Protein AF-A0A7V0V8T9-F1 (afdb_monomer_lite)

Secondary structure (DSSP, 8-state):
----PPPS-----S-TTS---TT-PEEEE--SSEEEEE-TTHHHHHHHHHHHHHHTT--EEEEE----SS--HHHHHHHHHH-SSEEEEEEEEESSSSHHHHHHHHHHHTT----EEEEEE-SSPPPP--HHHHHHHTT-SHHHHHHHHHHHHTS-----TGGGTTT-------SS-----

Structure (mmCIF, N/CA/C/O backbone):
data_AF-A0A7V0V8T9-F1
#
_entry.id   AF-A0A7V0V8T9-F1
#
loop_
_atom_site.group_PDB
_atom_site.id
_atom_site.type_symbol
_atom_site.label_atom_id
_atom_site.label_alt_id
_atom_site.label_comp_id
_atom_site.label_asym_id
_atom_site.label_entity_id
_atom_site.label_seq_id
_atom_site.pdbx_PDB_ins_code
_atom_site.Cartn_x
_atom_site.Cartn_y
_atom_site.Cartn_z
_atom_site.occupancy
_atom_site.B_iso_or_equiv
_atom_site.auth_seq_id
_atom_site.auth_comp_id
_atom_site.auth_asym_id
_atom_site.auth_atom_id
_atom_site.pdbx_PDB_model_num
ATOM 1 N N . VAL A 1 1 ? 9.440 -21.489 -6.847 1.00 90.56 1 VAL A N 1
ATOM 2 C CA . VAL A 1 1 ? 9.448 -20.153 -6.202 1.00 90.56 1 VAL A CA 1
ATOM 3 C C . VAL A 1 1 ? 9.456 -19.113 -7.306 1.00 90.56 1 VAL A C 1
ATOM 5 O O . VAL A 1 1 ? 10.198 -19.303 -8.259 1.00 90.56 1 VAL A O 1
ATOM 8 N N . TYR A 1 2 ? 8.613 -18.083 -7.222 1.00 96.94 2 TYR A N 1
ATOM 9 C CA . TYR A 1 2 ? 8.578 -16.975 -8.182 1.00 96.94 2 TYR A CA 1
ATOM 10 C C . TYR A 1 2 ? 9.140 -15.717 -7.516 1.00 96.94 2 TYR A C 1
ATOM 12 O O . TYR A 1 2 ? 8.785 -15.426 -6.375 1.00 96.94 2 TYR A O 1
ATOM 20 N N . VAL A 1 3 ? 10.011 -14.990 -8.216 1.00 95.75 3 VAL A N 1
ATOM 21 C CA . VAL A 1 3 ? 10.589 -13.722 -7.755 1.00 95.75 3 VAL A CA 1
ATOM 22 C C . VAL A 1 3 ? 10.325 -12.674 -8.826 1.00 95.75 3 VAL A C 1
ATOM 24 O O . VAL A 1 3 ? 10.812 -12.796 -9.947 1.00 95.75 3 VAL A O 1
ATOM 27 N N . ARG A 1 4 ? 9.554 -11.639 -8.484 1.00 94.81 4 ARG A N 1
ATOM 28 C CA . ARG A 1 4 ? 9.267 -10.529 -9.394 1.00 94.81 4 ARG A CA 1
ATOM 29 C C . ARG A 1 4 ? 10.363 -9.476 -9.276 1.00 94.81 4 ARG A C 1
ATOM 31 O O . ARG A 1 4 ? 10.438 -8.781 -8.267 1.00 94.81 4 ARG A O 1
ATOM 38 N N . GLN A 1 5 ? 11.206 -9.374 -10.296 1.00 89.94 5 GLN A N 1
ATOM 39 C CA . GLN A 1 5 ? 12.300 -8.406 -10.338 1.00 89.94 5 GLN A CA 1
ATOM 40 C C . GLN A 1 5 ? 11.924 -7.165 -11.144 1.00 89.94 5 GLN A C 1
ATOM 42 O O . GLN A 1 5 ? 11.111 -7.213 -12.068 1.00 89.94 5 GLN A O 1
ATOM 47 N N . LEU A 1 6 ? 12.521 -6.043 -10.759 1.00 86.44 6 LEU A N 1
ATOM 48 C CA . LEU A 1 6 ? 12.326 -4.750 -11.397 1.00 86.44 6 LEU A CA 1
ATOM 49 C C . LEU A 1 6 ? 13.396 -4.542 -12.466 1.00 86.44 6 LEU A C 1
ATOM 51 O O . LEU A 1 6 ? 14.523 -5.012 -12.328 1.00 86.44 6 LEU A O 1
ATOM 55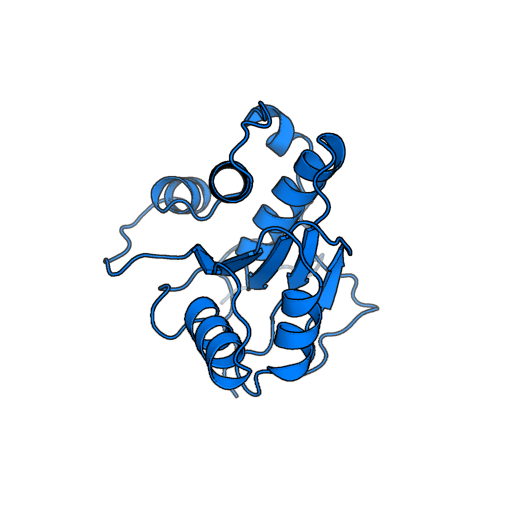 N N . ARG A 1 7 ? 13.040 -3.819 -13.528 1.00 84.44 7 ARG A N 1
ATOM 56 C CA . ARG A 1 7 ? 13.977 -3.427 -14.582 1.00 84.44 7 ARG A CA 1
ATOM 57 C C . ARG A 1 7 ? 14.538 -2.036 -14.295 1.00 84.44 7 ARG A C 1
ATOM 59 O O . ARG A 1 7 ? 13.775 -1.121 -13.995 1.00 84.44 7 ARG A O 1
ATOM 66 N N . GLY A 1 8 ? 15.838 -1.872 -14.524 1.00 82.94 8 GLY A N 1
ATOM 67 C CA . GLY A 1 8 ? 16.538 -0.594 -14.397 1.00 82.94 8 GLY A CA 1
ATOM 68 C C . GLY A 1 8 ? 17.091 -0.359 -12.996 1.00 82.94 8 GLY A C 1
ATOM 69 O O . GLY A 1 8 ? 17.071 -1.246 -12.145 1.00 82.94 8 GLY A O 1
ATOM 70 N N . GLU A 1 9 ? 17.606 0.845 -12.777 1.00 80.19 9 GLU A N 1
ATOM 71 C CA . GLU A 1 9 ? 18.153 1.241 -11.485 1.00 80.19 9 GLU A CA 1
ATOM 72 C C . GLU A 1 9 ? 17.030 1.438 -10.465 1.00 80.19 9 GLU A C 1
ATOM 74 O O . GLU A 1 9 ? 16.043 2.139 -10.714 1.00 80.19 9 GLU A O 1
ATOM 79 N N . ILE A 1 10 ? 17.194 0.801 -9.308 1.00 81.62 10 ILE A N 1
ATOM 80 C CA . ILE A 1 10 ? 16.272 0.876 -8.179 1.00 81.62 10 ILE A CA 1
ATOM 81 C C . ILE A 1 10 ? 17.053 1.277 -6.929 1.00 81.62 10 ILE A C 1
ATOM 83 O O . ILE A 1 10 ? 18.164 0.778 -6.723 1.00 81.62 10 ILE A O 1
ATOM 87 N N . PRO A 1 11 ? 16.510 2.168 -6.085 1.00 83.19 11 PRO A N 1
ATOM 88 C CA . PRO A 1 11 ? 17.194 2.546 -4.866 1.00 83.19 11 PRO A CA 1
ATOM 89 C C . PRO A 1 11 ? 17.245 1.377 -3.885 1.00 83.19 11 PRO A C 1
ATOM 91 O O . PRO A 1 11 ? 16.336 0.546 -3.795 1.00 83.19 11 PRO A O 1
ATOM 94 N N . ARG A 1 12 ? 18.325 1.325 -3.107 1.00 88.25 12 ARG A N 1
ATOM 95 C CA . ARG A 1 12 ? 18.449 0.378 -2.003 1.00 88.25 12 ARG A CA 1
ATOM 96 C C . ARG A 1 12 ? 17.673 0.927 -0.809 1.00 88.25 12 ARG A C 1
ATOM 98 O O . ARG A 1 12 ? 18.180 1.762 -0.075 1.00 88.25 12 ARG A O 1
ATOM 105 N N . LEU A 1 13 ? 16.457 0.425 -0.611 1.00 90.56 13 LEU A N 1
ATOM 106 C CA . LEU A 1 13 ? 15.587 0.868 0.485 1.00 90.56 13 LEU A CA 1
ATOM 107 C C . LEU A 1 13 ? 15.973 0.286 1.852 1.00 90.56 13 LEU A C 1
ATOM 109 O O . LEU A 1 13 ? 15.661 0.880 2.878 1.00 90.56 13 LEU A O 1
ATOM 113 N N . PHE A 1 14 ? 16.616 -0.887 1.882 1.00 91.19 14 PHE A N 1
ATOM 114 C CA . PHE A 1 14 ? 16.882 -1.625 3.122 1.00 91.19 14 PHE A CA 1
ATOM 115 C C . PHE A 1 14 ? 18.373 -1.942 3.284 1.00 91.19 14 PHE A C 1
ATOM 117 O O . PHE A 1 14 ? 19.037 -2.295 2.296 1.00 91.19 14 PHE A O 1
ATOM 124 N N . PRO A 1 15 ? 18.909 -1.867 4.515 1.00 90.38 15 PRO A N 1
ATOM 125 C CA . PRO A 1 15 ? 20.302 -2.189 4.770 1.00 90.38 15 PRO A CA 1
ATOM 126 C C . PRO A 1 15 ? 20.553 -3.703 4.620 1.00 90.38 15 PRO A C 1
ATOM 128 O O . PRO A 1 15 ? 19.684 -4.510 4.961 1.00 90.38 15 PRO A O 1
ATOM 131 N N . PRO A 1 16 ? 21.748 -4.127 4.163 1.00 89.44 16 PRO A N 1
ATOM 132 C CA . PRO A 1 16 ? 22.098 -5.548 4.050 1.00 89.44 16 PRO A CA 1
ATOM 133 C C . PRO A 1 16 ? 22.016 -6.332 5.370 1.00 89.44 16 PRO A C 1
ATOM 135 O O . PRO A 1 16 ? 21.802 -7.541 5.348 1.00 89.44 16 PRO A O 1
ATOM 138 N N . SER A 1 17 ? 22.175 -5.652 6.510 1.00 93.44 17 SER A N 1
ATOM 139 C CA . SER A 1 17 ? 22.086 -6.230 7.859 1.00 93.44 17 SER A CA 1
ATOM 140 C C . SER A 1 17 ? 20.683 -6.715 8.229 1.00 93.44 17 SER A C 1
ATOM 142 O O . SER A 1 17 ? 20.529 -7.493 9.169 1.00 93.44 17 SER A O 1
ATOM 144 N N . GLU A 1 18 ? 19.658 -6.293 7.491 1.00 91.94 18 GLU A N 1
ATOM 145 C CA . GLU A 1 18 ? 18.277 -6.696 7.711 1.00 91.94 18 GLU A CA 1
ATOM 146 C C . GLU A 1 18 ? 17.767 -7.462 6.489 1.00 91.94 18 GLU A C 1
ATOM 148 O O . GLU A 1 18 ? 17.135 -6.878 5.610 1.00 91.94 18 GLU A O 1
ATOM 153 N N . PRO A 1 19 ? 18.024 -8.771 6.379 1.00 92.94 19 PRO A N 1
ATOM 154 C CA . PRO A 1 19 ? 17.576 -9.546 5.232 1.00 92.94 19 PRO A CA 1
ATOM 155 C C . PRO A 1 19 ? 16.053 -9.740 5.215 1.00 92.94 19 PRO A C 1
ATOM 157 O O . PRO A 1 19 ? 15.365 -9.664 6.238 1.00 92.94 19 PRO A O 1
ATOM 160 N N . LEU A 1 20 ? 15.530 -10.041 4.024 1.00 93.38 20 LEU A N 1
ATOM 161 C CA . LEU A 1 20 ? 14.157 -10.501 3.829 1.00 93.38 20 LEU A CA 1
ATOM 162 C C . LEU A 1 20 ? 13.872 -11.747 4.685 1.00 93.38 20 LEU A C 1
ATOM 164 O O . LEU A 1 20 ? 14.649 -12.699 4.687 1.00 93.38 20 LEU A O 1
ATOM 168 N N . LYS A 1 21 ? 12.709 -11.768 5.340 1.00 95.94 21 LYS A N 1
ATOM 169 C CA . LYS A 1 21 ? 12.160 -12.944 6.022 1.00 95.94 21 LYS A CA 1
ATOM 170 C C . LYS A 1 21 ? 10.906 -13.400 5.279 1.00 95.94 21 LYS A C 1
ATOM 172 O O . LYS A 1 21 ? 9.955 -12.634 5.156 1.00 95.94 21 LYS A O 1
ATOM 177 N N . ILE A 1 22 ? 10.918 -14.628 4.760 1.00 96.88 22 ILE A N 1
ATOM 178 C CA . ILE A 1 22 ? 9.784 -15.182 4.007 1.00 96.88 22 ILE A CA 1
ATOM 179 C C . ILE A 1 22 ? 8.532 -15.190 4.887 1.00 96.88 22 ILE A C 1
ATOM 181 O O . ILE A 1 22 ? 8.573 -15.653 6.024 1.00 96.88 22 ILE A O 1
ATOM 185 N N . GLY A 1 23 ? 7.430 -14.670 4.349 1.00 96.62 23 GLY A N 1
ATOM 186 C CA . GLY A 1 23 ? 6.142 -14.607 5.041 1.00 96.62 23 GLY A CA 1
ATOM 187 C C . GLY A 1 23 ? 6.082 -13.561 6.157 1.00 96.62 23 GLY A C 1
ATOM 188 O O . GLY A 1 23 ? 5.162 -13.603 6.965 1.00 96.62 23 GLY A O 1
ATOM 189 N N . LYS A 1 24 ? 7.043 -12.635 6.240 1.00 97.00 24 LYS A N 1
ATOM 190 C CA . LYS A 1 24 ? 7.006 -11.532 7.204 1.00 97.00 24 LYS A CA 1
ATOM 191 C C . LYS A 1 24 ? 7.139 -10.192 6.494 1.00 97.00 24 LYS A C 1
ATOM 193 O O . LYS A 1 24 ? 8.089 -9.982 5.735 1.00 97.00 24 LYS A O 1
ATOM 198 N N . ALA A 1 25 ? 6.204 -9.288 6.763 1.00 97.38 25 ALA A N 1
ATOM 199 C CA . ALA A 1 25 ? 6.289 -7.918 6.297 1.00 97.38 25 ALA A CA 1
ATOM 200 C C . ALA A 1 25 ? 7.434 -7.176 6.995 1.00 97.38 25 ALA A C 1
ATOM 202 O O . ALA A 1 25 ? 7.783 -7.438 8.150 1.00 97.38 25 ALA A O 1
ATOM 203 N N . ARG A 1 26 ? 8.025 -6.209 6.297 1.00 97.81 26 ARG A N 1
ATOM 204 C CA . ARG A 1 26 ? 8.954 -5.267 6.920 1.00 97.81 26 ARG A CA 1
ATOM 205 C C . ARG A 1 26 ? 8.177 -4.040 7.370 1.00 97.81 26 ARG A C 1
ATOM 207 O O . ARG A 1 26 ? 7.581 -3.368 6.538 1.00 97.81 26 ARG A O 1
ATOM 214 N N . VAL A 1 27 ? 8.226 -3.729 8.659 1.00 97.62 27 VAL A N 1
ATOM 215 C CA . VAL A 1 27 ? 7.669 -2.485 9.205 1.00 97.62 27 VAL A CA 1
ATOM 216 C C . VAL A 1 27 ? 8.621 -1.335 8.874 1.00 97.62 27 VAL A C 1
ATOM 218 O O . VAL A 1 27 ? 9.809 -1.423 9.175 1.00 97.62 27 VAL A O 1
ATOM 221 N N . LEU A 1 28 ? 8.109 -0.289 8.230 1.00 97.25 28 LEU A N 1
ATOM 222 C CA . LEU A 1 28 ? 8.855 0.904 7.811 1.00 97.25 28 LEU A CA 1
ATOM 223 C C . LEU A 1 28 ? 8.518 2.126 8.663 1.00 97.25 28 LEU A C 1
ATOM 225 O O . LEU A 1 28 ? 9.382 2.960 8.915 1.00 97.25 28 LEU A O 1
ATOM 229 N N . SER A 1 29 ? 7.285 2.204 9.151 1.00 97.56 29 SER A N 1
ATOM 230 C CA . SER A 1 29 ? 6.862 3.174 10.157 1.00 97.56 29 SER A CA 1
ATOM 231 C C . SER A 1 29 ? 5.712 2.605 10.977 1.00 97.56 29 SER A C 1
ATOM 233 O O . SER A 1 29 ? 5.001 1.704 10.529 1.00 97.56 29 SER A O 1
ATOM 235 N N . THR A 1 30 ? 5.520 3.142 12.178 1.00 97.38 30 THR A N 1
ATOM 236 C CA . THR A 1 30 ? 4.372 2.842 13.034 1.00 97.38 30 THR A CA 1
ATOM 237 C C . THR A 1 30 ? 3.482 4.076 13.155 1.00 97.38 30 THR A C 1
ATOM 239 O O . THR A 1 30 ? 3.950 5.214 13.140 1.00 97.38 30 THR A O 1
ATOM 242 N N . GLY A 1 31 ? 2.178 3.849 13.253 1.00 97.12 31 GLY A N 1
ATOM 243 C CA . GLY A 1 31 ? 1.167 4.895 13.333 1.00 97.12 31 GLY A CA 1
ATOM 244 C C . GLY A 1 31 ? -0.215 4.285 13.514 1.00 97.12 31 GLY A C 1
ATOM 245 O O . GLY A 1 31 ? -0.376 3.070 13.406 1.00 97.12 31 GLY A O 1
ATOM 246 N N . ASN A 1 32 ? -1.209 5.112 13.814 1.00 97.69 32 ASN A N 1
ATOM 247 C CA . ASN A 1 32 ? -2.564 4.649 14.105 1.00 97.69 32 ASN A CA 1
ATOM 248 C C . ASN A 1 32 ? -3.644 5.386 13.307 1.00 97.69 32 ASN A C 1
ATOM 250 O O . ASN A 1 32 ? -4.822 5.118 13.519 1.00 97.69 32 ASN A O 1
ATOM 254 N N . ASP A 1 33 ? -3.294 6.258 12.361 1.00 98.38 33 ASP A N 1
ATOM 255 C CA . ASP A 1 33 ? -4.295 6.867 11.485 1.00 98.38 33 ASP A CA 1
ATOM 256 C C . ASP A 1 33 ? -4.620 5.947 10.306 1.00 98.38 33 ASP A C 1
ATOM 258 O O . ASP A 1 33 ? -5.795 5.679 10.034 1.00 98.38 33 ASP A O 1
ATOM 262 N N . ILE A 1 34 ? -3.591 5.436 9.623 1.00 98.69 34 ILE A N 1
ATOM 263 C CA . ILE A 1 34 ? -3.732 4.680 8.369 1.00 98.69 34 ILE A CA 1
ATOM 264 C C . ILE A 1 34 ? -2.791 3.478 8.357 1.00 98.69 34 ILE A C 1
ATOM 266 O O . ILE A 1 34 ? -1.618 3.595 8.710 1.00 98.69 34 ILE A O 1
ATOM 270 N N . ALA A 1 35 ? -3.297 2.327 7.913 1.00 98.81 35 ALA A N 1
ATOM 271 C CA . ALA A 1 35 ? -2.473 1.165 7.597 1.00 98.81 35 ALA A CA 1
A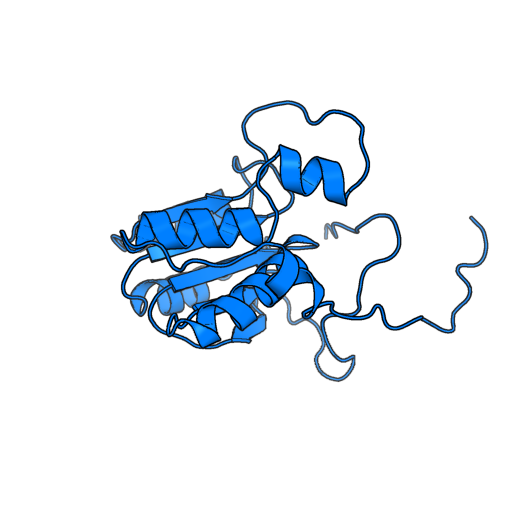TOM 272 C C . ALA A 1 35 ? -2.133 1.206 6.108 1.00 98.81 35 ALA A C 1
ATOM 274 O O . ALA A 1 35 ? -3.035 1.243 5.272 1.00 98.81 35 ALA A O 1
ATOM 275 N N . LEU A 1 36 ? -0.847 1.196 5.775 1.00 98.94 36 LEU A N 1
ATOM 276 C CA . LEU A 1 36 ? -0.360 1.216 4.403 1.00 98.94 36 LEU A CA 1
ATOM 277 C C . LEU A 1 36 ? 0.452 -0.046 4.129 1.00 98.94 36 LEU A C 1
ATOM 279 O O . LEU A 1 36 ? 1.497 -0.264 4.736 1.00 98.94 36 LEU A O 1
ATOM 283 N N . PHE A 1 37 ? -0.001 -0.852 3.176 1.00 98.88 37 PHE A N 1
ATOM 284 C CA . PHE A 1 37 ? 0.710 -2.038 2.711 1.00 98.88 37 PHE A CA 1
ATOM 285 C C . PHE A 1 37 ? 1.213 -1.792 1.292 1.00 98.88 37 PHE A C 1
ATOM 287 O O . PHE A 1 37 ? 0.408 -1.623 0.377 1.00 98.88 37 PHE A O 1
ATOM 294 N N . SER A 1 38 ? 2.527 -1.764 1.074 1.00 98.69 38 SER A N 1
ATOM 295 C CA . SER A 1 38 ? 3.076 -1.559 -0.273 1.00 98.69 38 SER A CA 1
ATOM 296 C C . SER A 1 38 ? 4.041 -2.644 -0.713 1.00 98.69 38 SER A C 1
ATOM 298 O O . SER A 1 38 ? 4.643 -3.324 0.115 1.00 98.69 38 SER A O 1
ATOM 300 N N . SER A 1 39 ? 4.201 -2.808 -2.025 1.00 97.56 39 SER A N 1
ATOM 301 C CA . SER A 1 39 ? 5.120 -3.786 -2.612 1.00 97.56 39 SER A CA 1
ATOM 302 C C . SER A 1 39 ? 5.939 -3.200 -3.765 1.00 97.56 39 SER A C 1
ATOM 304 O O . SER A 1 39 ? 5.532 -2.255 -4.448 1.00 97.56 39 SER A O 1
ATOM 306 N N . GLY A 1 40 ? 7.117 -3.784 -4.005 1.00 94.19 40 GLY A N 1
ATOM 307 C CA . GLY A 1 40 ? 7.992 -3.411 -5.121 1.00 94.19 40 GLY A CA 1
ATOM 308 C C . GLY A 1 40 ? 8.349 -1.919 -5.154 1.00 94.19 40 GLY A C 1
ATOM 309 O O . GLY A 1 40 ? 8.631 -1.315 -4.122 1.00 94.19 40 GLY A O 1
ATOM 310 N N . ILE A 1 41 ? 8.326 -1.317 -6.351 1.00 93.06 41 ILE A N 1
ATOM 311 C CA . ILE A 1 41 ? 8.671 0.106 -6.550 1.00 93.06 41 ILE A CA 1
ATOM 312 C C . ILE A 1 41 ? 7.757 1.076 -5.802 1.00 93.06 41 ILE A C 1
ATOM 314 O O . ILE A 1 41 ? 8.164 2.197 -5.523 1.00 93.06 41 ILE A O 1
ATOM 318 N N . CYS A 1 42 ? 6.536 0.668 -5.460 1.00 96.50 42 CYS A N 1
ATOM 319 C CA . CYS A 1 42 ? 5.595 1.538 -4.762 1.00 96.50 42 CYS A CA 1
ATOM 320 C C . CYS A 1 42 ? 6.017 1.813 -3.319 1.00 96.50 42 CYS A C 1
ATOM 322 O O . CYS A 1 42 ? 5.513 2.740 -2.696 1.00 96.50 42 CYS A O 1
ATOM 324 N N . THR A 1 43 ? 6.945 1.027 -2.769 1.00 96.94 43 THR A N 1
ATOM 325 C CA . THR A 1 43 ? 7.459 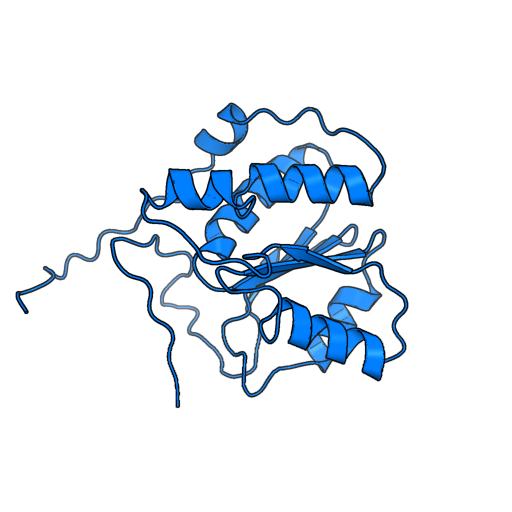1.260 -1.421 1.00 96.94 43 THR A CA 1
ATOM 326 C C . THR A 1 43 ? 8.264 2.546 -1.315 1.00 96.94 43 THR A C 1
ATOM 328 O O . THR A 1 43 ? 8.103 3.247 -0.324 1.00 96.94 43 THR A O 1
ATOM 331 N N . GLU A 1 44 ? 9.034 2.903 -2.342 1.00 94.62 44 GLU A N 1
ATOM 332 C CA . GLU A 1 44 ? 9.757 4.180 -2.390 1.00 94.62 44 GLU A CA 1
ATOM 333 C C . GLU A 1 44 ? 8.780 5.367 -2.347 1.00 94.62 44 GLU A C 1
ATOM 335 O O . GLU A 1 44 ? 8.894 6.243 -1.494 1.00 94.62 44 GLU A O 1
ATOM 340 N N . GLU A 1 45 ? 7.761 5.355 -3.209 1.00 95.94 45 GLU A N 1
ATOM 341 C CA . GLU A 1 45 ? 6.733 6.403 -3.252 1.00 95.94 45 GLU A CA 1
ATOM 342 C C . GLU A 1 45 ? 5.942 6.502 -1.942 1.00 95.94 45 GLU A C 1
ATOM 344 O O . GLU A 1 45 ? 5.682 7.596 -1.442 1.00 95.94 45 GLU A O 1
ATOM 349 N N . ALA A 1 46 ? 5.608 5.357 -1.345 1.00 97.94 46 ALA A N 1
ATOM 350 C CA . ALA A 1 46 ? 4.940 5.297 -0.053 1.00 97.94 46 ALA A CA 1
ATOM 351 C C . ALA A 1 46 ? 5.789 5.904 1.076 1.00 97.94 46 ALA A C 1
ATOM 353 O O . ALA A 1 46 ? 5.256 6.644 1.902 1.00 97.94 46 ALA A O 1
ATOM 354 N N . MET A 1 47 ? 7.100 5.637 1.101 1.00 96.94 47 MET A N 1
ATOM 355 C CA . MET A 1 47 ? 8.018 6.233 2.080 1.00 96.94 47 MET A CA 1
ATOM 356 C C . MET A 1 47 ? 8.097 7.755 1.911 1.00 96.94 47 MET A C 1
ATOM 358 O O . MET A 1 47 ? 7.991 8.480 2.901 1.00 96.94 47 MET A O 1
ATOM 362 N N . ARG A 1 48 ? 8.195 8.240 0.663 1.00 95.50 48 ARG A N 1
ATOM 363 C CA . ARG A 1 48 ? 8.217 9.679 0.344 1.00 95.50 48 ARG A CA 1
ATOM 364 C C . ARG A 1 48 ? 6.966 10.397 0.843 1.00 95.50 48 ARG A C 1
ATOM 366 O O . ARG A 1 48 ? 7.069 11.388 1.561 1.00 95.50 48 ARG A O 1
ATOM 373 N N . ALA A 1 49 ? 5.788 9.866 0.518 1.00 96.94 49 ALA A N 1
ATOM 374 C CA . ALA A 1 49 ? 4.521 10.414 0.997 1.00 96.94 49 ALA A CA 1
ATOM 375 C C . ALA A 1 49 ? 4.416 10.364 2.528 1.00 96.94 49 ALA A C 1
ATOM 377 O O . ALA A 1 49 ? 4.005 11.342 3.147 1.00 96.94 49 ALA A O 1
ATOM 378 N N . THR A 1 50 ? 4.810 9.245 3.145 1.00 96.62 50 THR A N 1
ATOM 379 C CA . THR A 1 50 ? 4.721 9.052 4.600 1.00 96.62 50 THR A CA 1
ATOM 380 C C . THR A 1 50 ? 5.514 10.107 5.361 1.00 96.62 50 THR A C 1
ATOM 382 O O . THR A 1 50 ? 4.997 10.664 6.327 1.00 96.62 50 THR A O 1
ATOM 385 N N . GLN A 1 51 ? 6.727 10.436 4.911 1.00 94.06 51 GLN A N 1
ATOM 386 C CA . GLN A 1 51 ? 7.548 11.449 5.570 1.00 94.06 51 GLN A CA 1
ATOM 387 C C . GLN A 1 51 ? 6.882 12.831 5.553 1.00 94.06 51 GLN A C 1
ATOM 389 O O . GLN A 1 51 ? 6.831 13.497 6.586 1.00 94.06 51 GLN A O 1
ATOM 394 N N . VAL A 1 52 ? 6.310 13.244 4.418 1.00 95.81 52 VAL A N 1
ATOM 395 C CA . VAL A 1 52 ? 5.613 14.537 4.323 1.00 95.81 52 VAL A CA 1
ATOM 396 C C . VAL A 1 52 ? 4.321 14.530 5.144 1.00 95.81 52 VAL A C 1
ATOM 398 O O . VAL A 1 52 ? 4.055 15.472 5.887 1.00 95.81 52 VAL A O 1
ATOM 401 N N . LEU A 1 53 ? 3.544 13.447 5.094 1.00 96.25 53 LEU A N 1
ATOM 402 C CA . LEU A 1 53 ? 2.287 13.306 5.838 1.00 96.25 53 LEU A CA 1
ATOM 403 C C . LEU A 1 53 ? 2.482 13.350 7.359 1.00 96.25 53 LEU A C 1
ATOM 405 O O . LEU A 1 53 ? 1.657 13.933 8.065 1.00 96.25 53 LEU A O 1
ATOM 409 N N . GLN A 1 54 ? 3.600 12.824 7.864 1.00 94.69 54 GLN A N 1
ATOM 410 C CA . GLN A 1 54 ? 3.961 12.931 9.279 1.00 94.69 54 GLN A CA 1
ATOM 411 C C . GLN A 1 54 ? 4.141 14.388 9.722 1.00 94.69 54 GLN A C 1
ATOM 413 O O . GLN A 1 54 ? 3.687 14.753 10.805 1.00 94.69 54 GLN A O 1
ATOM 418 N N . THR A 1 55 ? 4.711 15.254 8.874 1.00 94.81 55 THR A N 1
ATOM 419 C CA . THR A 1 55 ? 4.812 16.700 9.173 1.00 94.81 55 THR A CA 1
ATOM 420 C C . THR A 1 55 ? 3.445 17.384 9.252 1.00 94.81 55 THR A C 1
ATOM 422 O O . THR A 1 55 ? 3.317 18.447 9.854 1.00 94.81 55 THR A O 1
ATOM 425 N N . ARG A 1 56 ? 2.411 16.763 8.672 1.00 96.25 56 ARG A N 1
ATOM 426 C CA . ARG A 1 56 ? 1.012 17.204 8.728 1.00 96.25 56 ARG A CA 1
ATOM 427 C C . ARG A 1 56 ? 0.208 16.499 9.825 1.00 96.25 56 ARG A C 1
ATOM 429 O O . ARG A 1 56 ? -1.013 16.616 9.858 1.00 96.25 56 ARG A O 1
ATOM 436 N N . GLY A 1 57 ? 0.877 15.777 10.726 1.00 96.44 57 GLY A N 1
ATOM 437 C CA . GLY A 1 57 ? 0.249 15.115 11.869 1.00 96.44 57 GLY A CA 1
ATOM 438 C C . GLY A 1 57 ? -0.506 13.830 11.525 1.00 96.44 57 GLY A C 1
ATOM 439 O O . GLY A 1 57 ? -1.294 13.371 12.345 1.00 96.44 57 GLY A O 1
ATOM 440 N N . ILE A 1 58 ? -0.280 13.250 10.340 1.00 98.06 58 ILE A N 1
ATOM 441 C CA . ILE A 1 58 ? -0.863 11.963 9.947 1.00 98.06 58 ILE A CA 1
ATOM 442 C C . ILE A 1 58 ? 0.152 10.848 10.202 1.00 98.06 58 ILE A C 1
ATOM 444 O O . ILE A 1 58 ? 1.230 10.814 9.607 1.00 98.06 58 ILE A O 1
ATOM 448 N N . SER A 1 59 ? -0.204 9.911 11.076 1.00 97.25 59 SER A N 1
ATOM 449 C CA . SER A 1 59 ? 0.637 8.771 11.435 1.00 97.25 59 SER A CA 1
ATOM 450 C C . SER A 1 59 ? 0.283 7.521 10.620 1.00 97.25 59 SER A C 1
ATOM 452 O O . SER A 1 59 ? -0.854 7.046 10.604 1.00 97.25 59 SER A O 1
ATOM 454 N N . ILE A 1 60 ? 1.271 6.940 9.942 1.00 98.44 60 ILE A N 1
ATOM 455 C CA . ILE A 1 60 ? 1.060 5.795 9.046 1.00 98.44 60 ILE A CA 1
ATOM 456 C C . ILE A 1 60 ? 1.779 4.570 9.601 1.00 98.44 60 ILE A C 1
ATOM 458 O O . ILE A 1 60 ? 2.985 4.610 9.848 1.00 98.44 60 ILE A O 1
ATOM 462 N N . SER A 1 61 ? 1.047 3.468 9.755 1.00 98.62 61 SER A N 1
ATOM 463 C CA . SER A 1 61 ? 1.640 2.144 9.924 1.00 98.62 61 SER A CA 1
ATOM 464 C C . SER A 1 61 ? 1.965 1.583 8.543 1.00 98.62 61 SER A C 1
ATOM 466 O O . SER A 1 61 ? 1.082 1.065 7.855 1.00 98.62 61 SER A O 1
ATOM 468 N N . HIS A 1 62 ? 3.206 1.773 8.089 1.00 98.69 62 HIS A N 1
ATOM 469 C CA . HIS A 1 62 ? 3.641 1.399 6.743 1.00 98.69 62 HIS A CA 1
ATOM 470 C C . HIS A 1 62 ? 4.410 0.084 6.782 1.00 98.69 62 HIS A C 1
ATOM 472 O O . HIS A 1 62 ? 5.481 -0.007 7.380 1.00 98.69 62 HIS A O 1
ATOM 478 N N . LEU A 1 63 ? 3.875 -0.938 6.121 1.00 98.69 63 LEU A N 1
ATOM 479 C CA . LEU A 1 63 ? 4.494 -2.247 5.973 1.00 98.69 63 LEU A CA 1
ATOM 480 C C . LEU A 1 63 ? 4.824 -2.524 4.497 1.00 98.69 63 LEU A C 1
ATOM 482 O O . LEU A 1 63 ? 3.975 -2.407 3.612 1.00 98.69 63 LEU A O 1
ATOM 486 N N . HIS A 1 64 ? 6.064 -2.936 4.234 1.00 98.38 64 HIS A N 1
ATOM 487 C CA . HIS A 1 64 ? 6.499 -3.451 2.940 1.00 98.38 64 HIS A CA 1
ATOM 488 C C . HIS A 1 64 ? 6.256 -4.959 2.850 1.00 98.38 64 HIS A C 1
ATOM 490 O O . HIS A 1 64 ? 6.828 -5.746 3.615 1.00 98.38 64 HIS A O 1
ATOM 496 N N . ILE A 1 65 ? 5.435 -5.352 1.878 1.00 98.31 65 ILE A N 1
ATOM 497 C CA . ILE A 1 65 ? 5.085 -6.736 1.576 1.00 98.31 65 ILE A CA 1
ATOM 498 C C . ILE A 1 65 ? 5.951 -7.234 0.423 1.00 98.31 65 ILE A C 1
ATOM 500 O O . ILE A 1 65 ? 5.879 -6.758 -0.709 1.00 98.31 65 ILE A O 1
ATOM 504 N N . SER A 1 66 ? 6.774 -8.225 0.733 1.00 96.44 66 SER A N 1
ATOM 505 C CA . SER A 1 66 ? 7.724 -8.868 -0.181 1.00 96.44 66 SER A CA 1
ATOM 506 C C . SER A 1 66 ? 7.373 -10.330 -0.465 1.00 96.44 66 SER A C 1
ATOM 508 O O . SER A 1 66 ? 7.827 -10.897 -1.457 1.00 96.44 66 SER A O 1
ATOM 510 N N . THR A 1 67 ? 6.565 -10.950 0.402 1.00 98.00 67 THR A N 1
ATOM 511 C CA . THR A 1 67 ? 6.080 -12.324 0.248 1.00 98.00 67 THR A CA 1
ATOM 512 C C . THR A 1 67 ? 4.566 -12.316 0.077 1.00 98.00 67 THR A C 1
ATOM 514 O O . THR A 1 67 ? 3.830 -12.185 1.048 1.00 98.00 67 THR A O 1
ATOM 517 N N . HIS A 1 68 ? 4.123 -12.496 -1.164 1.00 97.81 68 HIS A N 1
ATOM 518 C CA . HIS A 1 68 ? 2.715 -12.705 -1.524 1.00 97.81 68 HIS A CA 1
ATOM 519 C C . HIS A 1 68 ? 2.256 -14.138 -1.225 1.00 97.81 68 HIS A C 1
ATOM 521 O O . HIS A 1 68 ? 1.120 -14.401 -0.864 1.00 97.81 68 HIS A O 1
ATOM 527 N N . LYS A 1 69 ? 3.166 -15.115 -1.314 1.00 97.00 69 LYS A N 1
ATOM 528 C CA . LYS A 1 69 ? 2.851 -16.513 -1.009 1.00 97.00 69 LYS A CA 1
ATOM 529 C C . LYS A 1 69 ? 4.028 -17.200 -0.311 1.00 97.00 69 LYS A C 1
ATOM 531 O O . LYS A 1 69 ? 5.074 -17.352 -0.946 1.00 97.00 69 LYS A O 1
ATOM 536 N N . PRO A 1 70 ? 3.874 -17.648 0.949 1.00 97.06 70 PRO A N 1
ATOM 537 C CA . PRO A 1 70 ? 2.679 -17.529 1.800 1.00 97.06 70 PRO A CA 1
ATOM 538 C C . PRO A 1 70 ? 2.415 -16.084 2.267 1.00 97.06 70 PRO A C 1
ATOM 540 O O . PRO A 1 70 ? 3.337 -15.407 2.718 1.00 97.06 70 PRO A O 1
ATOM 543 N N . PHE A 1 71 ? 1.158 -15.638 2.182 1.00 97.81 71 PHE A N 1
ATOM 544 C CA . PHE A 1 71 ? 0.718 -14.334 2.684 1.00 97.81 71 PHE A CA 1
ATOM 545 C C . PHE A 1 71 ? 0.426 -14.408 4.186 1.00 97.81 71 PHE A C 1
ATOM 547 O O . PHE A 1 71 ? -0.298 -15.297 4.639 1.00 97.81 71 PHE A O 1
ATOM 554 N N . ASN A 1 72 ? 0.964 -13.480 4.977 1.00 97.75 72 ASN A N 1
ATOM 555 C CA . ASN A 1 72 ? 0.745 -13.459 6.424 1.00 97.75 72 ASN A CA 1
ATOM 556 C C . ASN A 1 72 ? -0.478 -12.618 6.793 1.00 97.75 72 ASN A C 1
ATOM 558 O O . ASN A 1 72 ? -0.359 -11.499 7.282 1.00 97.75 72 ASN A O 1
ATOM 562 N N . GLN A 1 73 ? -1.666 -13.185 6.585 1.00 98.00 73 GLN A N 1
ATOM 563 C CA . GLN A 1 73 ? -2.933 -12.507 6.871 1.00 98.00 73 GLN A CA 1
ATOM 564 C C . GLN A 1 73 ? -3.037 -11.999 8.322 1.00 98.00 73 GLN A C 1
ATOM 566 O O . GLN A 1 73 ? -3.592 -10.930 8.554 1.00 98.00 73 GLN A O 1
ATOM 571 N N . LYS A 1 74 ? -2.482 -12.731 9.302 1.00 98.19 74 LYS A N 1
ATOM 572 C CA . LYS A 1 74 ? -2.574 -12.370 10.728 1.00 98.19 74 LYS A CA 1
ATOM 573 C C . LYS A 1 74 ? -1.909 -11.026 11.025 1.00 98.19 74 LYS A C 1
ATOM 575 O O . LYS A 1 74 ? -2.522 -10.185 11.670 1.00 98.19 74 LYS A O 1
ATOM 580 N N . GLU A 1 75 ? -0.693 -10.823 10.518 1.00 98.00 75 GLU A N 1
ATOM 581 C CA . GLU A 1 75 ? 0.062 -9.570 10.681 1.00 98.00 75 GLU A CA 1
ATOM 582 C C . GLU A 1 75 ? -0.672 -8.386 10.027 1.00 98.00 75 GLU A C 1
ATOM 584 O O . GLU A 1 75 ? -0.757 -7.302 10.601 1.00 98.00 75 GLU A O 1
ATOM 589 N N . ILE A 1 76 ? -1.274 -8.609 8.856 1.00 98.31 76 ILE A N 1
ATOM 590 C CA . ILE A 1 76 ? -2.052 -7.595 8.131 1.00 98.31 76 ILE A CA 1
ATOM 591 C C . ILE A 1 76 ? -3.306 -7.190 8.907 1.00 98.31 76 ILE A C 1
ATOM 593 O O . ILE A 1 76 ? -3.567 -5.998 9.072 1.00 98.31 76 ILE A O 1
ATOM 597 N N . VAL A 1 77 ? -4.072 -8.166 9.399 1.00 98.62 77 VAL A N 1
ATOM 598 C CA . VAL A 1 77 ? -5.301 -7.925 10.169 1.00 98.62 77 VAL A CA 1
ATOM 599 C C . VAL A 1 77 ? -4.990 -7.237 11.496 1.00 98.62 77 VAL A C 1
ATOM 601 O O . VAL A 1 77 ? -5.699 -6.303 11.871 1.00 98.62 77 VAL A O 1
ATOM 604 N N . GLU A 1 78 ? -3.916 -7.638 12.182 1.00 98.50 78 GLU A N 1
ATOM 605 C CA . GLU A 1 78 ? -3.469 -6.995 13.421 1.00 98.50 78 GLU A CA 1
ATOM 606 C C . GLU A 1 78 ? -3.220 -5.499 13.201 1.00 98.50 78 GLU A C 1
ATOM 608 O O . GLU A 1 78 ? -3.845 -4.671 13.866 1.00 98.50 78 GLU A O 1
ATOM 613 N N . VAL A 1 79 ? -2.407 -5.142 12.204 1.00 98.50 79 VAL A N 1
ATOM 614 C CA . VAL A 1 79 ? -2.125 -3.738 11.874 1.00 98.50 79 VAL A CA 1
ATOM 615 C C . VAL A 1 79 ? -3.387 -2.997 11.425 1.00 98.50 79 VAL A C 1
ATOM 617 O O . VAL A 1 79 ? -3.667 -1.898 11.904 1.00 98.50 79 VAL A O 1
ATOM 620 N N . ALA A 1 80 ? -4.189 -3.593 10.541 1.00 98.62 80 ALA A N 1
ATOM 621 C CA . ALA A 1 80 ? -5.411 -2.974 10.033 1.00 98.62 80 ALA A CA 1
ATOM 622 C C . ALA A 1 80 ? -6.457 -2.715 11.132 1.00 98.62 80 ALA A C 1
ATOM 624 O O . ALA A 1 80 ? -7.235 -1.762 11.041 1.00 98.62 80 ALA A O 1
ATOM 625 N N . SER A 1 81 ? -6.496 -3.543 12.178 1.00 98.38 81 SER A N 1
ATOM 626 C CA . SER A 1 81 ? -7.451 -3.388 13.279 1.00 98.38 81 SER A CA 1
ATOM 627 C C . SER A 1 81 ? -7.180 -2.144 14.132 1.00 98.38 81 SER A C 1
ATOM 629 O O . SER A 1 81 ? -8.123 -1.526 14.633 1.00 98.38 81 SER A O 1
ATOM 631 N N . GLN A 1 82 ? -5.912 -1.734 14.234 1.00 97.94 82 GLN A N 1
ATOM 632 C CA . GLN A 1 82 ? -5.447 -0.675 15.134 1.00 97.94 82 GLN A CA 1
ATOM 633 C C . GLN A 1 82 ? -5.589 0.738 14.555 1.00 97.94 82 GLN A C 1
ATOM 635 O O . GLN A 1 82 ? -5.496 1.714 15.298 1.00 97.94 82 GLN A O 1
ATOM 640 N N . VAL A 1 83 ? -5.812 0.866 13.244 1.00 98.50 83 VAL A N 1
ATOM 641 C CA . VAL A 1 83 ? -5.812 2.169 12.566 1.00 98.50 83 VAL A CA 1
ATOM 642 C C . VAL A 1 83 ? -7.192 2.818 12.522 1.00 98.50 83 VAL A C 1
ATOM 644 O O . VAL A 1 83 ? -8.218 2.145 12.405 1.00 98.50 83 VAL A O 1
ATOM 647 N N . LYS A 1 84 ? -7.234 4.145 12.605 1.00 98.12 84 LYS A N 1
ATOM 648 C CA . LYS A 1 84 ? -8.452 4.942 12.753 1.00 98.12 84 LYS A CA 1
ATOM 649 C C . LYS A 1 84 ? -9.264 5.033 11.465 1.00 98.12 84 LYS A C 1
ATOM 651 O O . LYS A 1 84 ? -10.457 4.740 11.489 1.00 98.12 84 LYS A O 1
ATOM 656 N N . TYR A 1 85 ? -8.644 5.449 10.363 1.00 98.25 85 TYR A N 1
ATOM 657 C CA . TYR A 1 85 ? -9.376 5.841 9.155 1.00 98.25 85 TYR A CA 1
ATOM 658 C C . TYR A 1 85 ? -9.546 4.701 8.153 1.00 98.25 85 TYR A C 1
ATOM 660 O O . TYR A 1 85 ? -10.605 4.573 7.539 1.00 98.25 85 TYR A O 1
ATOM 668 N N . GLY A 1 86 ? -8.533 3.850 7.987 1.00 98.38 86 GLY A N 1
ATOM 669 C CA . GLY A 1 86 ? -8.637 2.714 7.078 1.00 98.38 86 GLY A CA 1
ATOM 670 C C . GLY A 1 86 ? -7.305 2.170 6.591 1.00 98.38 86 GLY A C 1
ATOM 671 O O . GLY A 1 86 ? -6.239 2.471 7.127 1.00 98.38 86 GLY A O 1
ATOM 672 N N . VAL A 1 87 ? -7.414 1.338 5.562 1.00 98.88 87 VAL A N 1
ATOM 673 C CA . VAL A 1 87 ? -6.331 0.555 4.981 1.00 98.88 87 VAL A CA 1
ATOM 674 C C . VAL A 1 87 ? -6.110 0.990 3.538 1.00 98.88 87 VAL A C 1
ATOM 676 O O . VAL A 1 87 ? -7.062 1.166 2.776 1.00 98.88 87 VAL A O 1
ATOM 679 N N . ILE A 1 88 ? -4.850 1.123 3.143 1.00 98.88 88 ILE A N 1
ATOM 680 C CA . ILE A 1 88 ? -4.444 1.391 1.769 1.00 98.88 88 ILE A CA 1
ATOM 681 C C . ILE A 1 88 ? -3.452 0.316 1.333 1.00 98.88 88 ILE A C 1
ATOM 683 O O . ILE A 1 88 ? -2.501 0.014 2.053 1.00 98.88 88 ILE A O 1
ATOM 687 N N . THR A 1 89 ? -3.649 -0.246 0.142 1.00 98.94 89 THR A N 1
ATOM 688 C CA . THR A 1 89 ? -2.613 -1.029 -0.542 1.00 98.94 89 THR A CA 1
ATOM 689 C C . THR A 1 89 ? -2.024 -0.242 -1.697 1.00 98.94 89 THR A C 1
ATOM 691 O O . THR A 1 89 ? -2.749 0.494 -2.364 1.00 98.94 89 THR A O 1
ATOM 694 N N . MET A 1 90 ? -0.728 -0.409 -1.958 1.00 98.81 90 MET A N 1
ATOM 695 C CA . MET A 1 90 ? -0.040 0.256 -3.065 1.00 98.81 90 MET A CA 1
ATOM 696 C C . MET A 1 90 ? 0.921 -0.700 -3.776 1.00 98.81 90 MET A C 1
ATOM 698 O O . MET A 1 90 ? 1.936 -1.114 -3.215 1.00 98.81 90 MET A O 1
ATOM 702 N N . GLU A 1 91 ? 0.607 -1.050 -5.021 1.00 98.38 91 GLU A N 1
ATOM 703 C CA . GLU A 1 91 ? 1.352 -2.052 -5.784 1.00 98.38 91 GLU A CA 1
ATOM 704 C C . GLU A 1 91 ? 1.546 -1.668 -7.254 1.00 98.38 91 GLU A C 1
ATOM 706 O O . GLU A 1 91 ? 0.675 -1.088 -7.899 1.00 98.38 91 GLU A O 1
ATOM 711 N N . ASN A 1 92 ? 2.683 -2.067 -7.830 1.00 96.19 92 ASN A N 1
ATOM 712 C CA . ASN A 1 92 ? 2.908 -1.974 -9.273 1.00 96.19 92 ASN A CA 1
ATOM 713 C C . ASN A 1 92 ? 2.357 -3.220 -9.979 1.00 96.19 92 ASN A C 1
ATOM 715 O O . ASN A 1 92 ? 3.085 -3.981 -10.611 1.00 96.19 92 ASN A O 1
ATOM 719 N N . HIS A 1 93 ? 1.077 -3.494 -9.804 1.00 97.56 93 HIS A N 1
ATOM 720 C CA . HIS A 1 93 ? 0.360 -4.620 -10.394 1.00 97.56 93 HIS A CA 1
ATOM 721 C C . HIS A 1 93 ? -1.090 -4.190 -10.629 1.00 97.56 93 HIS A C 1
ATOM 723 O O . HIS A 1 93 ? -1.496 -3.121 -10.169 1.00 97.56 93 HIS A O 1
ATOM 729 N N . THR A 1 94 ? -1.868 -4.991 -11.357 1.00 98.00 94 THR A N 1
ATOM 730 C CA . THR A 1 94 ? -3.317 -4.774 -11.375 1.00 98.00 94 THR A CA 1
ATOM 731 C C . THR A 1 94 ? -3.888 -4.933 -9.966 1.00 98.00 94 THR A C 1
ATOM 733 O O . THR A 1 94 ? -3.450 -5.792 -9.200 1.00 98.00 94 THR A O 1
ATOM 736 N N . ILE A 1 95 ? -4.887 -4.124 -9.617 1.00 98.38 95 ILE A N 1
ATOM 737 C CA . ILE A 1 95 ? -5.606 -4.270 -8.343 1.00 98.38 95 ILE A CA 1
ATOM 738 C C . ILE A 1 95 ? -6.355 -5.615 -8.239 1.00 98.38 95 ILE A C 1
ATOM 740 O O . ILE A 1 95 ? -6.814 -5.984 -7.156 1.00 98.38 95 ILE A O 1
ATOM 744 N N . ILE A 1 96 ? -6.504 -6.335 -9.358 1.00 98.44 96 ILE A N 1
ATOM 745 C CA . ILE A 1 96 ? -7.178 -7.632 -9.464 1.00 98.44 96 ILE A CA 1
ATOM 746 C C . ILE A 1 96 ? -6.159 -8.755 -9.238 1.00 98.44 96 ILE A C 1
ATOM 748 O O . ILE A 1 96 ? -5.209 -8.906 -9.999 1.00 98.44 96 ILE A O 1
ATOM 752 N N . GLY A 1 97 ? -6.351 -9.557 -8.191 1.00 97.81 97 GLY A N 1
ATOM 753 C CA . GLY A 1 97 ? -5.488 -10.703 -7.878 1.00 97.81 97 GLY A CA 1
ATOM 754 C C . GLY A 1 97 ? -4.094 -10.352 -7.337 1.00 97.81 97 GLY A C 1
ATOM 755 O O . GLY A 1 97 ? -3.271 -11.246 -7.181 1.00 97.81 97 GLY A O 1
ATOM 756 N N . GLY A 1 98 ? -3.815 -9.069 -7.081 1.00 98.00 98 GLY A N 1
ATOM 757 C CA . GLY A 1 98 ? -2.578 -8.592 -6.456 1.00 98.00 98 GLY A CA 1
ATOM 758 C C . GLY A 1 98 ? -2.676 -8.418 -4.936 1.00 98.00 98 GLY A C 1
ATOM 759 O O . GLY A 1 98 ? -3.598 -8.924 -4.293 1.00 98.00 98 GLY A O 1
ATOM 760 N N . LEU A 1 99 ? -1.765 -7.617 -4.377 1.00 98.75 99 LEU A N 1
ATOM 761 C CA . LEU A 1 99 ? -1.697 -7.260 -2.954 1.00 98.75 99 LEU A CA 1
ATOM 762 C C . LEU A 1 99 ? -3.034 -6.748 -2.416 1.00 98.75 99 LEU A C 1
ATOM 764 O O . LEU A 1 99 ? -3.471 -7.115 -1.329 1.00 98.75 99 LEU A O 1
ATOM 768 N N . GLY A 1 100 ? -3.697 -5.884 -3.182 1.00 98.69 100 GLY A N 1
ATOM 769 C CA . GLY A 1 100 ? -4.989 -5.330 -2.817 1.00 98.69 100 GLY A CA 1
ATOM 770 C C . GLY A 1 100 ? -6.073 -6.394 -2.679 1.00 98.69 100 GLY A C 1
ATOM 771 O O . GLY A 1 100 ? -6.982 -6.216 -1.874 1.00 98.69 100 GLY A O 1
ATOM 772 N N . SER A 1 101 ? -5.991 -7.486 -3.443 1.00 98.75 101 SER A N 1
ATOM 773 C CA . SER A 1 101 ? -6.921 -8.615 -3.315 1.00 98.75 101 SER A CA 1
ATOM 774 C C . SER A 1 101 ? -6.568 -9.486 -2.107 1.00 98.75 101 SER A C 1
ATOM 776 O O . SER A 1 101 ? -7.455 -9.769 -1.314 1.00 98.75 101 SER A O 1
ATOM 778 N N . GLU A 1 102 ? -5.283 -9.780 -1.880 1.00 98.69 102 GLU A N 1
ATOM 779 C CA . GLU A 1 102 ? -4.822 -10.521 -0.691 1.00 98.69 102 GLU A CA 1
ATOM 780 C C . GLU A 1 102 ? -5.228 -9.830 0.622 1.00 98.69 102 GLU A C 1
ATOM 782 O O . GLU A 1 102 ? -5.708 -10.466 1.561 1.00 98.69 102 GLU A O 1
ATOM 787 N N . VAL A 1 103 ? -5.073 -8.503 0.689 1.00 98.81 103 VAL A N 1
ATOM 788 C CA . VAL A 1 103 ? -5.505 -7.711 1.848 1.00 98.81 103 VAL A CA 1
ATOM 789 C C . VAL A 1 103 ? -7.030 -7.687 1.953 1.00 98.81 103 VAL A C 1
ATOM 791 O O . VAL A 1 103 ? -7.552 -7.821 3.054 1.00 98.81 103 VAL A O 1
ATOM 794 N N . ALA A 1 104 ? -7.759 -7.544 0.840 1.00 98.75 104 ALA A N 1
ATOM 795 C CA . ALA A 1 104 ? -9.223 -7.570 0.860 1.00 98.75 104 ALA A CA 1
ATOM 796 C C . ALA A 1 104 ? -9.770 -8.899 1.402 1.00 98.75 104 ALA A C 1
ATOM 798 O O . ALA A 1 104 ? -10.662 -8.882 2.248 1.00 98.75 104 ALA A O 1
ATOM 799 N N . GLU A 1 105 ? -9.208 -10.023 0.955 1.00 98.69 105 GLU A N 1
ATOM 800 C CA . GLU A 1 105 ? -9.525 -11.364 1.454 1.00 98.69 105 GLU A CA 1
ATOM 801 C C . GLU A 1 105 ? -9.252 -11.455 2.961 1.00 98.69 105 GLU A C 1
ATOM 803 O O . GLU A 1 105 ? -10.159 -11.782 3.721 1.00 98.69 105 GLU A O 1
ATOM 808 N N . ALA A 1 106 ? -8.066 -11.039 3.425 1.00 98.62 106 ALA A N 1
ATOM 809 C CA . ALA A 1 106 ? -7.712 -11.068 4.847 1.00 98.62 106 ALA A CA 1
ATOM 810 C C . ALA A 1 106 ? -8.657 -10.228 5.733 1.00 98.62 106 ALA A C 1
ATOM 812 O O . ALA A 1 106 ? -9.047 -10.654 6.824 1.00 98.62 106 ALA A O 1
ATOM 813 N N . LEU A 1 107 ? -9.045 -9.030 5.280 1.00 98.75 107 LEU A N 1
ATOM 814 C CA . LEU A 1 107 ? -9.996 -8.178 6.002 1.00 98.75 107 LEU A CA 1
ATOM 815 C C . LEU A 1 107 ? -11.397 -8.805 6.037 1.00 98.75 107 LEU A C 1
ATOM 817 O O . LEU A 1 107 ? -12.040 -8.808 7.086 1.00 98.75 107 LEU A O 1
ATOM 821 N N . ALA A 1 108 ? -11.859 -9.360 4.914 1.00 98.56 108 ALA A N 1
ATOM 822 C CA . ALA A 1 108 ? -13.177 -9.978 4.817 1.00 98.56 108 ALA A CA 1
ATOM 823 C C . ALA A 1 108 ? -13.278 -11.259 5.660 1.00 98.56 108 ALA A C 1
ATOM 825 O O . ALA A 1 108 ? -14.221 -11.410 6.434 1.00 98.56 108 ALA A O 1
ATOM 826 N N . GLU A 1 109 ? -12.290 -12.150 5.562 1.00 98.50 109 GLU A N 1
ATOM 827 C CA . GLU A 1 109 ? -12.245 -13.421 6.297 1.00 98.50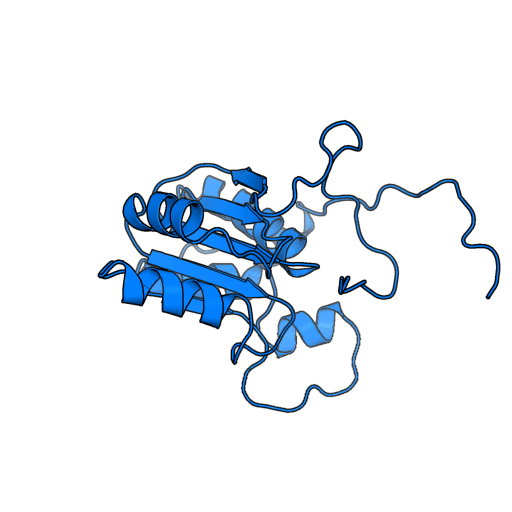 109 GLU A CA 1
ATOM 828 C C . GLU A 1 109 ? -12.125 -13.220 7.814 1.00 98.50 109 GLU A C 1
ATOM 830 O O . GLU A 1 109 ? -12.626 -14.032 8.590 1.00 98.50 109 GLU A O 1
ATOM 835 N N . SER A 1 110 ? -11.509 -12.117 8.253 1.00 98.44 110 SER A N 1
ATO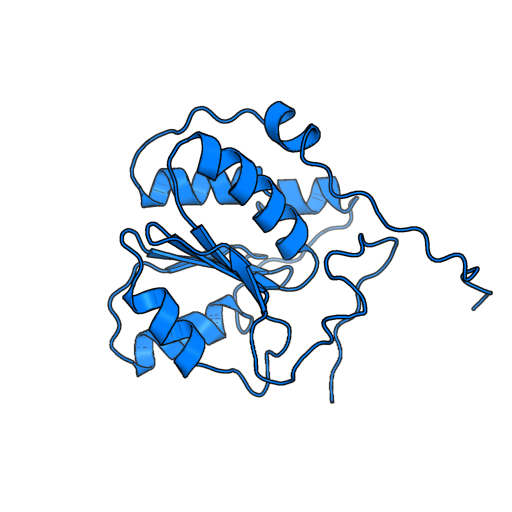M 836 C CA . SER A 1 110 ? -11.426 -11.751 9.675 1.00 98.44 110 SER A CA 1
ATOM 837 C C . SER A 1 110 ? -12.652 -10.996 10.204 1.00 98.44 110 SER A C 1
ATOM 839 O O . SER A 1 110 ? -12.729 -10.728 11.404 1.00 98.44 110 SER A O 1
ATOM 841 N N . GLY A 1 111 ? -13.610 -10.637 9.342 1.00 98.31 111 GLY A N 1
ATOM 842 C CA . GLY A 1 111 ? -14.768 -9.817 9.711 1.00 98.31 111 GLY A CA 1
ATOM 843 C C . GLY A 1 111 ? -14.410 -8.371 10.079 1.00 98.31 111 GLY A C 1
ATOM 844 O O . GLY A 1 111 ? -15.190 -7.691 10.751 1.00 98.31 111 GLY A O 1
ATOM 845 N N . LEU A 1 112 ? -13.234 -7.887 9.671 1.00 98.12 112 LEU A N 1
ATOM 846 C CA . LEU A 1 112 ? -12.750 -6.562 10.031 1.00 98.12 112 LEU A CA 1
ATOM 847 C C . LEU A 1 112 ? -13.357 -5.488 9.116 1.00 98.12 112 LEU A C 1
ATOM 849 O O . LEU A 1 112 ? -12.980 -5.330 7.956 1.00 98.12 112 LEU A O 1
ATOM 853 N N . ASN A 1 113 ? -14.273 -4.689 9.667 1.00 96.62 113 ASN A N 1
ATOM 854 C CA . ASN A 1 113 ? -14.916 -3.592 8.943 1.00 96.62 113 ASN A CA 1
ATOM 855 C C . ASN A 1 113 ? -14.013 -2.344 8.873 1.00 96.62 113 ASN A C 1
ATOM 857 O O . ASN A 1 113 ? -14.126 -1.426 9.690 1.00 96.62 113 ASN A O 1
ATOM 861 N N . LYS A 1 114 ? -13.097 -2.312 7.900 1.00 97.56 114 LYS A N 1
ATOM 862 C CA . LYS A 1 114 ? -12.255 -1.147 7.588 1.00 97.56 114 LYS A CA 1
ATOM 863 C C . LYS A 1 114 ? -12.409 -0.761 6.123 1.00 97.56 114 LYS A C 1
ATOM 865 O O . LYS A 1 114 ? -12.454 -1.619 5.245 1.00 97.56 114 LYS A O 1
ATOM 870 N N . ARG A 1 115 ? -12.432 0.546 5.846 1.00 98.06 115 ARG A N 1
ATOM 871 C CA . ARG A 1 115 ? -12.385 1.046 4.468 1.00 98.06 115 ARG A CA 1
ATOM 872 C C . ARG A 1 115 ? -11.039 0.669 3.851 1.00 98.06 115 ARG A C 1
ATOM 874 O O . ARG A 1 115 ? -10.000 0.998 4.417 1.00 98.06 115 ARG A O 1
ATOM 881 N N . LEU A 1 116 ? -11.079 0.002 2.701 1.00 98.75 116 LEU A N 1
ATOM 882 C CA . LEU A 1 116 ? -9.905 -0.403 1.933 1.00 98.75 116 LEU A CA 1
ATOM 883 C C . LEU A 1 116 ? -9.822 0.399 0.629 1.00 98.75 116 LEU A C 1
ATOM 885 O O . LEU A 1 116 ? -10.758 0.388 -0.171 1.00 98.75 116 LEU A O 1
ATOM 889 N N . ILE A 1 117 ? -8.687 1.055 0.391 1.00 98.62 117 ILE A N 1
ATOM 890 C CA . ILE A 1 117 ? -8.350 1.697 -0.885 1.00 98.62 117 ILE A CA 1
ATOM 891 C C . ILE A 1 117 ? -7.228 0.898 -1.552 1.00 98.62 117 ILE A C 1
ATOM 893 O O . ILE A 1 117 ? -6.196 0.638 -0.941 1.00 98.62 117 ILE A O 1
ATOM 897 N N . ARG A 1 118 ? -7.420 0.523 -2.821 1.00 98.69 118 ARG A N 1
ATOM 898 C CA . ARG A 1 118 ? -6.432 -0.237 -3.603 1.00 98.69 118 ARG A CA 1
ATOM 899 C C . ARG A 1 118 ? -5.804 0.644 -4.679 1.00 98.69 118 ARG A C 1
ATOM 901 O O . ARG A 1 118 ? -6.452 0.961 -5.685 1.00 98.69 118 ARG A O 1
ATOM 908 N N . ILE A 1 119 ? -4.549 1.024 -4.460 1.00 98.75 119 ILE A N 1
ATOM 909 C CA . ILE A 1 119 ? -3.715 1.766 -5.406 1.00 98.75 119 ILE A CA 1
ATOM 910 C C . ILE A 1 119 ? -2.887 0.761 -6.210 1.00 98.75 119 ILE A C 1
ATOM 912 O O . ILE A 1 119 ? -2.149 -0.055 -5.662 1.00 98.75 119 ILE A O 1
ATOM 916 N N . GLY A 1 120 ? -3.040 0.823 -7.524 1.00 98.38 120 GLY A N 1
ATOM 917 C CA . GLY A 1 120 ? -2.444 -0.090 -8.488 1.00 98.38 120 GLY A CA 1
ATOM 918 C C . GLY A 1 120 ? -3.080 0.126 -9.855 1.00 98.38 120 GLY A C 1
ATOM 919 O O . GLY A 1 120 ? -4.017 0.921 -9.994 1.00 98.38 120 GLY A O 1
ATOM 920 N N . LEU A 1 121 ? -2.592 -0.594 -10.862 1.00 98.12 121 LEU A N 1
ATOM 921 C CA . LEU A 1 121 ? -3.139 -0.516 -12.212 1.00 98.12 121 LEU A CA 1
ATOM 922 C C . LEU A 1 121 ? -4.610 -0.963 -12.186 1.00 98.12 121 LEU A C 1
ATOM 924 O O . LEU A 1 121 ? -4.957 -1.987 -11.594 1.00 98.12 121 LEU A O 1
ATOM 928 N N . LYS A 1 122 ? -5.497 -0.168 -12.783 1.00 97.88 122 LYS A N 1
ATOM 929 C CA . LYS A 1 122 ? -6.915 -0.535 -12.913 1.00 97.88 122 LYS A CA 1
ATOM 930 C C . LYS A 1 122 ? -7.078 -1.628 -13.975 1.00 97.88 122 LYS A C 1
ATOM 932 O O . LYS A 1 122 ? -6.091 -2.072 -14.554 1.00 97.88 122 LYS A O 1
ATOM 937 N N . ASP A 1 123 ? -8.308 -2.073 -14.216 1.00 96.81 123 ASP A N 1
ATOM 938 C CA . ASP A 1 123 ? -8.602 -3.093 -15.231 1.00 96.81 123 ASP A CA 1
ATOM 939 C C . ASP A 1 123 ? -8.440 -2.531 -16.653 1.00 96.81 123 ASP A C 1
ATOM 941 O O . ASP A 1 123 ? -9.395 -2.166 -17.333 1.00 96.81 123 ASP A O 1
ATOM 945 N N . THR A 1 124 ? -7.189 -2.317 -17.045 1.00 95.81 124 THR A N 1
ATOM 946 C CA . THR A 1 124 ? -6.803 -1.687 -18.300 1.00 95.81 124 THR A CA 1
ATOM 947 C C . THR A 1 124 ? -5.400 -2.119 -18.699 1.00 95.81 124 THR A C 1
ATOM 949 O O . THR A 1 124 ? -4.585 -2.531 -17.869 1.00 95.81 124 THR A O 1
ATOM 952 N N . PHE A 1 125 ? -5.095 -1.986 -19.986 1.00 95.75 125 PHE A N 1
ATOM 953 C CA . PHE A 1 125 ? -3.746 -2.191 -20.486 1.00 95.75 125 PHE A CA 1
ATOM 954 C C . PHE A 1 125 ? -2.876 -0.964 -20.211 1.00 95.75 125 PHE A C 1
ATOM 956 O O . PHE A 1 125 ? -3.274 0.179 -20.450 1.00 95.75 125 PHE A O 1
ATOM 963 N N . ALA A 1 126 ? -1.655 -1.215 -19.736 1.00 94.12 126 ALA A N 1
ATOM 964 C CA . ALA A 1 126 ? -0.648 -0.176 -19.613 1.00 94.12 126 ALA A CA 1
ATOM 965 C C . ALA A 1 126 ? -0.037 0.144 -20.984 1.00 94.12 126 ALA A C 1
ATOM 967 O O . ALA A 1 126 ? 0.324 -0.770 -21.729 1.00 94.12 126 ALA A O 1
ATOM 968 N N . HIS A 1 127 ? 0.118 1.426 -21.307 1.00 93.75 127 HIS A N 1
ATOM 969 C CA . HIS A 1 127 ? 0.845 1.842 -22.504 1.00 93.75 127 HIS A CA 1
ATOM 970 C C . HIS A 1 127 ? 2.336 2.082 -22.214 1.00 93.75 127 HIS A C 1
ATOM 972 O O . HIS A 1 127 ? 2.785 2.077 -21.067 1.00 93.75 127 HIS A O 1
ATOM 978 N N . GLY A 1 128 ? 3.126 2.281 -23.271 1.00 94.94 128 GLY A N 1
ATOM 979 C CA . GLY A 1 128 ? 4.552 2.584 -23.152 1.00 94.94 128 GLY A CA 1
ATOM 980 C C . GLY A 1 128 ? 4.805 4.023 -22.697 1.00 94.94 128 GLY A C 1
ATOM 981 O O . GLY A 1 128 ? 4.132 4.947 -23.149 1.00 94.94 128 GLY A O 1
ATOM 982 N N . GLY A 1 129 ? 5.794 4.215 -21.828 1.00 94.19 129 GLY A N 1
ATOM 983 C CA . GLY A 1 129 ? 6.202 5.522 -21.314 1.00 94.19 129 GLY A CA 1
ATOM 984 C C . GLY A 1 129 ? 7.357 5.397 -20.322 1.00 94.19 129 GLY A C 1
ATOM 985 O O . GLY A 1 129 ? 7.776 4.290 -19.974 1.00 94.19 129 GLY A O 1
ATOM 986 N N . SER A 1 130 ? 7.893 6.528 -19.862 1.00 92.44 130 SER A N 1
ATOM 987 C CA . SER A 1 130 ? 8.898 6.516 -18.794 1.00 92.44 130 SER A CA 1
ATOM 988 C C . SER A 1 130 ? 8.261 6.103 -17.462 1.00 92.44 130 SER A C 1
ATOM 990 O O . SER A 1 130 ? 7.079 6.359 -17.229 1.00 92.44 130 SER A O 1
ATOM 992 N N . ARG A 1 131 ? 9.034 5.484 -16.557 1.00 90.00 131 ARG A N 1
ATOM 993 C CA . ARG A 1 131 ? 8.529 5.071 -15.233 1.00 90.00 131 ARG A CA 1
ATOM 994 C C . ARG A 1 131 ? 7.850 6.226 -14.473 1.00 90.00 131 ARG A C 1
ATOM 996 O O . ARG A 1 131 ? 6.710 6.022 -14.067 1.00 90.00 131 ARG A O 1
ATOM 1003 N N . PRO A 1 132 ? 8.463 7.421 -14.321 1.00 91.00 132 PRO A N 1
ATOM 1004 C CA . PRO A 1 132 ? 7.819 8.530 -13.613 1.00 91.00 132 PRO A CA 1
ATOM 1005 C C . PRO A 1 132 ? 6.504 8.963 -14.265 1.00 91.00 132 PRO A C 1
ATOM 1007 O O . PRO A 1 132 ? 5.511 9.171 -13.575 1.00 91.00 132 PRO A O 1
ATOM 1010 N N . TYR A 1 133 ? 6.479 9.034 -15.600 1.00 94.81 133 TYR A N 1
ATOM 1011 C CA . TYR A 1 133 ? 5.271 9.378 -16.342 1.00 94.81 133 TYR A CA 1
ATOM 1012 C C . TYR A 1 133 ? 4.154 8.358 -16.090 1.00 94.81 133 TYR A C 1
ATOM 1014 O O . TYR A 1 133 ? 3.044 8.749 -15.747 1.00 94.81 133 TYR A O 1
ATOM 1022 N N . LEU A 1 134 ? 4.443 7.058 -16.220 1.00 95.75 134 LEU A N 1
ATOM 1023 C CA . LEU A 1 134 ? 3.430 6.011 -16.070 1.00 95.75 134 LEU A CA 1
ATOM 1024 C C . LEU A 1 134 ? 2.926 5.915 -14.627 1.00 95.75 134 LEU A C 1
ATOM 1026 O O . LEU A 1 134 ? 1.733 5.730 -14.416 1.00 95.75 134 LEU A O 1
ATOM 1030 N N . MET A 1 135 ? 3.808 6.065 -13.634 1.00 94.69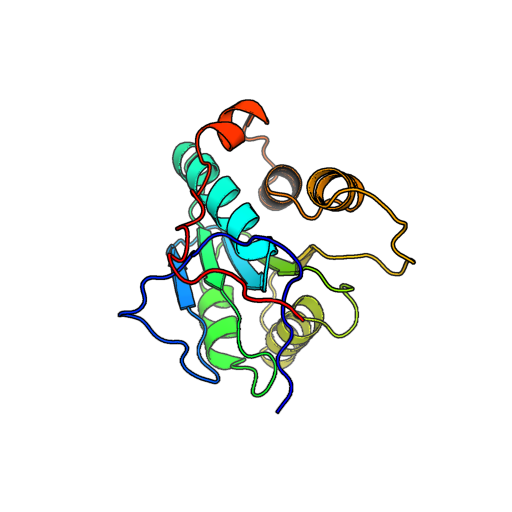 135 MET A N 1
ATOM 1031 C CA . MET A 1 135 ? 3.399 6.067 -12.227 1.00 94.69 135 MET A CA 1
ATOM 1032 C C . MET A 1 135 ? 2.454 7.230 -11.922 1.00 94.69 135 MET A C 1
ATOM 1034 O O . MET A 1 135 ? 1.436 7.005 -11.276 1.00 94.69 135 MET A O 1
ATOM 1038 N N . ARG A 1 136 ? 2.721 8.431 -12.452 1.00 95.88 136 ARG A N 1
ATOM 1039 C CA . ARG A 1 136 ? 1.811 9.577 -12.322 1.00 95.88 136 ARG A CA 1
ATOM 1040 C C . ARG A 1 136 ? 0.504 9.369 -13.083 1.00 95.88 136 ARG A C 1
ATOM 1042 O O . ARG A 1 136 ? -0.567 9.597 -12.534 1.00 95.88 136 ARG A O 1
ATOM 1049 N N . TYR A 1 137 ? 0.587 8.915 -14.333 1.00 97.44 137 TYR A N 1
ATOM 1050 C CA . TYR A 1 137 ? -0.572 8.715 -15.206 1.00 97.44 137 TYR A CA 1
ATOM 1051 C C . TYR A 1 137 ? -1.564 7.693 -14.637 1.00 97.44 137 TYR A C 1
ATOM 1053 O O . TYR A 1 137 ? -2.769 7.914 -14.682 1.00 97.44 137 TYR A O 1
ATOM 1061 N N . TYR A 1 138 ? -1.060 6.592 -14.074 1.00 97.62 138 TYR A N 1
ATOM 1062 C CA . TYR A 1 138 ? -1.885 5.551 -13.454 1.00 97.62 138 TYR A CA 1
ATOM 1063 C C . TYR A 1 138 ? -2.153 5.778 -11.961 1.00 97.62 138 TYR A C 1
ATOM 1065 O O . TYR A 1 138 ? -2.693 4.887 -11.306 1.00 97.62 138 TYR A O 1
ATOM 1073 N N . GLU A 1 139 ? -1.783 6.943 -11.426 1.00 97.62 139 GLU A N 1
ATOM 1074 C CA . GLU A 1 139 ? -2.015 7.334 -10.032 1.00 97.62 139 GLU A CA 1
ATOM 1075 C C . GLU A 1 139 ? -1.384 6.379 -8.997 1.00 97.62 139 GLU A C 1
ATOM 1077 O O . GLU A 1 139 ? -1.961 6.069 -7.956 1.00 97.62 139 GLU A O 1
ATOM 1082 N N . ILE A 1 140 ? -0.176 5.893 -9.286 1.00 97.44 140 ILE A N 1
ATOM 1083 C CA . ILE A 1 140 ? 0.601 4.958 -8.454 1.00 97.44 140 ILE A CA 1
ATOM 1084 C C . ILE A 1 140 ? 1.862 5.645 -7.893 1.00 97.44 140 ILE A C 1
ATOM 1086 O O . ILE A 1 140 ? 2.895 5.006 -7.691 1.00 97.44 140 ILE A O 1
ATOM 1090 N N . ASP A 1 141 ? 1.799 6.957 -7.670 1.00 97.06 141 ASP A N 1
ATOM 1091 C CA . ASP A 1 141 ? 2.884 7.780 -7.126 1.00 97.06 141 ASP A CA 1
ATOM 1092 C C . ASP A 1 141 ? 2.558 8.336 -5.725 1.00 97.06 141 ASP A C 1
ATOM 1094 O O . ASP A 1 141 ? 1.455 8.157 -5.194 1.00 97.06 141 ASP A O 1
ATOM 1098 N N . ALA A 1 142 ? 3.535 9.002 -5.106 1.00 97.44 142 ALA A N 1
ATOM 1099 C CA . ALA A 1 142 ? 3.413 9.570 -3.765 1.00 97.44 142 ALA A CA 1
ATOM 1100 C C . ALA A 1 142 ? 2.279 10.606 -3.649 1.00 97.44 142 ALA A C 1
ATOM 1102 O O . ALA A 1 142 ? 1.520 10.580 -2.678 1.00 97.44 142 ALA A O 1
ATOM 1103 N N . MET A 1 143 ? 2.104 11.476 -4.652 1.00 97.31 143 MET A N 1
ATOM 1104 C CA . MET A 1 143 ? 1.005 12.452 -4.655 1.00 97.31 143 MET A CA 1
ATOM 1105 C C . MET A 1 143 ? -0.363 11.774 -4.717 1.00 97.31 143 MET A C 1
ATOM 1107 O O . MET A 1 143 ? -1.312 12.231 -4.083 1.00 97.31 143 MET A O 1
ATOM 1111 N N . SER A 1 144 ? -0.486 10.680 -5.464 1.00 97.25 144 SER A N 1
ATOM 1112 C CA . SER A 1 144 ? -1.733 9.918 -5.550 1.00 97.25 144 SER A CA 1
ATOM 1113 C C . SER A 1 144 ? -2.078 9.252 -4.222 1.00 97.25 144 SER A C 1
ATOM 1115 O O . SER A 1 144 ? -3.232 9.300 -3.795 1.00 97.25 144 SER A O 1
ATOM 1117 N N . LEU A 1 145 ? -1.079 8.716 -3.512 1.00 98.56 145 LEU A N 1
ATOM 1118 C CA . LEU A 1 145 ? -1.262 8.221 -2.147 1.00 98.56 145 LEU A CA 1
ATOM 1119 C C . LEU A 1 145 ? -1.759 9.327 -1.203 1.00 98.56 145 LEU A C 1
ATOM 1121 O O . LEU A 1 145 ? -2.723 9.101 -0.474 1.00 98.56 145 LEU A O 1
ATOM 1125 N N . ILE A 1 146 ? -1.169 10.525 -1.254 1.00 98.38 146 ILE A N 1
ATOM 1126 C CA . ILE A 1 146 ? -1.613 11.671 -0.444 1.00 98.38 146 ILE A CA 1
ATOM 1127 C C . ILE A 1 146 ? -3.080 12.010 -0.735 1.00 98.38 146 ILE A C 1
ATOM 1129 O O . ILE A 1 146 ? -3.874 12.074 0.199 1.00 98.38 146 ILE A O 1
ATOM 1133 N N . ARG A 1 147 ? -3.479 12.124 -2.010 1.00 98.12 147 ARG A N 1
ATOM 1134 C CA . ARG A 1 147 ? -4.880 12.408 -2.385 1.00 98.12 147 ARG A CA 1
ATOM 1135 C C . ARG A 1 147 ? -5.854 11.344 -1.870 1.00 98.12 147 ARG A C 1
ATOM 1137 O O . ARG A 1 147 ? -6.951 11.661 -1.408 1.00 98.12 147 ARG A O 1
ATOM 1144 N N . HIS A 1 148 ? -5.467 10.069 -1.920 1.00 98.25 148 HIS A N 1
ATOM 1145 C CA . HIS A 1 148 ? -6.279 8.987 -1.358 1.00 98.25 148 HIS A CA 1
ATOM 1146 C C . HIS A 1 148 ? -6.405 9.078 0.163 1.00 98.25 148 HIS A C 1
ATOM 1148 O O . HIS A 1 148 ? -7.478 8.800 0.699 1.00 98.25 148 HIS A O 1
ATOM 1154 N N . ILE A 1 149 ? -5.342 9.495 0.848 1.00 98.44 149 ILE A N 1
ATOM 1155 C CA . ILE A 1 149 ? -5.341 9.734 2.291 1.00 98.44 149 ILE A CA 1
ATOM 1156 C C . ILE A 1 149 ? -6.240 10.921 2.646 1.00 98.44 149 ILE A C 1
ATOM 1158 O O . ILE A 1 149 ? -7.093 10.778 3.517 1.00 98.44 149 ILE A O 1
ATOM 1162 N N . GLU A 1 150 ? -6.141 12.041 1.930 1.00 97.94 150 GLU A N 1
ATOM 1163 C CA . GLU A 1 150 ? -7.026 13.203 2.097 1.00 97.94 150 GLU A CA 1
ATOM 1164 C C . GLU A 1 150 ? -8.506 12.816 1.932 1.00 97.94 150 GLU A C 1
ATOM 1166 O O . GLU A 1 150 ? -9.348 13.164 2.762 1.00 97.94 150 GLU A O 1
ATOM 1171 N N . SER A 1 151 ? -8.828 12.012 0.910 1.00 97.00 151 SER A N 1
ATOM 1172 C CA . SER A 1 151 ? -10.179 11.468 0.697 1.00 97.00 151 SER A CA 1
ATOM 1173 C C . SER A 1 151 ? -10.633 10.520 1.814 1.00 97.00 151 SER A C 1
ATOM 1175 O O . SER A 1 151 ? -11.828 10.429 2.116 1.00 97.00 151 SER A O 1
ATOM 1177 N N . LEU A 1 152 ? -9.701 9.782 2.420 1.00 96.25 152 LEU A N 1
ATOM 1178 C CA . LEU A 1 152 ? -9.991 8.851 3.505 1.00 96.25 152 LEU A CA 1
ATOM 1179 C C . LEU A 1 152 ? -10.299 9.590 4.815 1.00 96.25 152 LEU A C 1
ATOM 1181 O O . LEU A 1 152 ? -11.220 9.187 5.524 1.00 96.25 152 LEU A O 1
ATOM 1185 N N . ILE A 1 153 ? -9.565 10.666 5.110 1.00 96.88 153 ILE A N 1
ATOM 1186 C CA . ILE A 1 153 ? -9.728 11.461 6.339 1.00 96.88 153 ILE A CA 1
ATOM 1187 C C . ILE A 1 153 ? -10.755 12.595 6.198 1.00 96.88 153 ILE A C 1
ATOM 1189 O O . ILE A 1 153 ? -11.194 13.142 7.206 1.00 96.88 153 ILE A O 1
ATOM 1193 N N . GLY A 1 154 ? -11.141 12.951 4.969 1.00 96.19 154 GLY A N 1
ATOM 1194 C CA . GLY A 1 154 ? -12.089 14.031 4.688 1.00 96.19 154 GLY A CA 1
ATOM 1195 C C . GLY A 1 154 ? -11.508 15.434 4.881 1.00 96.19 154 GLY A C 1
ATOM 1196 O O . GLY A 1 154 ? -12.257 16.362 5.171 1.00 96.19 154 GLY A O 1
ATOM 1197 N N . ASN A 1 155 ? -10.190 15.593 4.750 1.00 94.62 155 ASN A N 1
ATOM 1198 C CA . ASN A 1 155 ? -9.497 16.867 4.934 1.00 94.62 155 ASN A CA 1
ATOM 1199 C C . ASN A 1 155 ? -8.340 17.005 3.940 1.00 94.62 155 ASN A C 1
ATOM 1201 O O . ASN A 1 155 ? -7.615 16.038 3.713 1.00 94.62 155 ASN A O 1
ATOM 1205 N N . SER A 1 156 ? -8.144 18.210 3.400 1.00 95.00 156 SER A N 1
ATOM 1206 C CA . SER A 1 156 ? -6.956 18.518 2.601 1.00 95.00 156 SER A CA 1
ATOM 1207 C C . SER A 1 156 ? -5.776 18.861 3.507 1.00 95.00 156 SER A C 1
ATOM 1209 O O . SER A 1 156 ? -5.922 19.555 4.512 1.00 95.00 156 SER A O 1
ATOM 1211 N N . LEU A 1 157 ? -4.601 18.364 3.142 1.00 95.19 157 LEU A N 1
ATOM 1212 C CA . LEU A 1 157 ? -3.348 18.527 3.869 1.00 95.19 157 LEU A CA 1
ATOM 1213 C C . LEU A 1 157 ? -2.428 19.577 3.228 1.00 95.19 157 LEU A C 1
ATOM 1215 O O . LEU A 1 157 ? -1.390 19.901 3.808 1.00 95.19 157 LEU A O 1
ATOM 1219 N N . GLY A 1 158 ? -2.809 20.113 2.059 1.00 94.31 158 GLY A N 1
ATOM 1220 C CA . GLY A 1 158 ? -2.090 21.194 1.380 1.00 94.31 158 GLY A CA 1
ATOM 1221 C C . GLY A 1 158 ? -0.647 20.835 1.027 1.00 94.31 158 GLY A C 1
ATOM 1222 O O . GLY A 1 158 ? 0.233 21.674 1.189 1.00 94.31 158 GLY A O 1
ATOM 1223 N N . VAL A 1 159 ? -0.399 19.583 0.632 1.00 94.56 159 VAL A N 1
ATOM 1224 C CA . VAL A 1 159 ? 0.937 19.108 0.243 1.00 94.56 159 VAL A CA 1
ATOM 1225 C C . VAL A 1 159 ? 1.197 19.413 -1.230 1.00 94.56 159 VAL A C 1
ATOM 1227 O O . VAL A 1 159 ? 0.373 19.076 -2.083 1.00 94.56 159 VAL A O 1
ATOM 1230 N N . ASP A 1 160 ? 2.353 20.008 -1.518 1.00 91.75 160 ASP A N 1
ATOM 1231 C CA . ASP A 1 160 ? 2.835 20.275 -2.876 1.00 91.75 160 ASP A CA 1
ATOM 1232 C C . ASP A 1 160 ? 3.755 19.143 -3.389 1.00 91.75 160 ASP A C 1
ATOM 1234 O O . ASP A 1 160 ? 4.424 18.443 -2.626 1.00 91.75 160 ASP A O 1
ATOM 1238 N N . GLU A 1 161 ? 3.817 18.969 -4.710 1.00 89.00 161 GLU A N 1
ATOM 1239 C CA . GLU A 1 161 ? 4.716 18.028 -5.380 1.00 89.00 161 GLU A CA 1
ATOM 1240 C C . GLU A 1 161 ? 6.201 18.375 -5.151 1.00 89.00 161 GLU A C 1
ATOM 1242 O O . GLU A 1 161 ? 7.039 17.470 -5.106 1.00 89.00 161 GLU A O 1
ATOM 1247 N N . GLU A 1 162 ? 6.546 19.655 -4.962 1.00 89.62 162 GLU A N 1
ATOM 1248 C CA . GLU A 1 162 ? 7.926 20.071 -4.664 1.00 89.62 162 GLU A CA 1
ATOM 1249 C C . GLU A 1 162 ? 8.429 19.524 -3.316 1.00 89.62 162 GLU A C 1
ATOM 1251 O O . GLU A 1 162 ? 9.577 19.085 -3.226 1.00 89.62 162 GLU A O 1
ATOM 1256 N N . GLU A 1 163 ? 7.558 19.423 -2.304 1.00 89.50 163 GLU A N 1
ATOM 1257 C CA . GLU A 1 163 ? 7.906 18.870 -0.982 1.00 89.50 163 GLU A CA 1
ATOM 1258 C C . GLU A 1 163 ? 8.323 17.392 -1.069 1.00 89.50 163 GLU A C 1
ATOM 1260 O O . GLU A 1 163 ? 9.111 16.895 -0.266 1.00 89.50 163 GLU A O 1
ATOM 1265 N N . LEU A 1 164 ? 7.838 16.668 -2.082 1.00 86.88 164 LEU A N 1
ATOM 1266 C CA . LEU A 1 164 ? 8.215 15.274 -2.311 1.00 86.88 164 LEU A CA 1
ATOM 1267 C C . LEU A 1 164 ? 9.562 15.118 -3.019 1.00 86.88 164 LEU A C 1
ATOM 1269 O O . LEU A 1 164 ? 10.113 14.009 -3.016 1.00 86.88 164 LEU A O 1
ATOM 1273 N N . LYS A 1 165 ? 10.076 16.155 -3.692 1.00 77.44 165 LYS A N 1
ATOM 1274 C CA . LYS A 1 165 ? 11.377 16.096 -4.383 1.00 77.44 165 LYS A CA 1
ATOM 1275 C C . LYS A 1 165 ? 12.541 16.187 -3.405 1.00 77.44 165 LYS A C 1
ATOM 1277 O O . LYS A 1 165 ? 13.570 15.562 -3.649 1.00 77.44 165 LYS A O 1
ATOM 1282 N N . GLU A 1 166 ? 12.356 16.900 -2.298 1.00 66.44 166 GLU A N 1
ATOM 1283 C CA . GLU A 1 166 ? 13.340 17.001 -1.214 1.00 66.44 166 GLU A CA 1
ATOM 1284 C C . GLU A 1 166 ? 13.560 15.653 -0.504 1.00 66.44 166 GLU A C 1
ATOM 1286 O O . GLU A 1 166 ? 14.641 15.381 0.009 1.00 66.44 166 GLU A O 1
ATOM 1291 N N . VAL A 1 167 ? 12.566 14.760 -0.552 1.00 65.06 167 VAL A N 1
ATOM 1292 C CA . VAL A 1 167 ? 12.562 13.446 0.114 1.00 65.06 167 VAL A CA 1
ATOM 1293 C C . VAL A 1 167 ? 13.124 12.323 -0.782 1.00 65.06 167 VAL A C 1
ATOM 1295 O O . VAL A 1 167 ? 12.710 11.165 -0.730 1.00 65.06 167 VAL A O 1
ATOM 1298 N N . ARG A 1 168 ? 14.056 12.622 -1.689 1.00 64.50 168 ARG A N 1
ATOM 1299 C CA . ARG A 1 168 ? 14.550 11.601 -2.624 1.00 64.50 168 ARG A CA 1
ATOM 1300 C C . ARG A 1 168 ? 15.455 10.588 -1.913 1.00 64.50 168 ARG A C 1
ATOM 1302 O O . ARG A 1 168 ? 16.502 10.947 -1.386 1.00 64.50 168 ARG A O 1
ATOM 1309 N N . ILE A 1 169 ? 15.077 9.308 -1.948 1.00 68.00 169 ILE A N 1
ATOM 1310 C CA . ILE A 1 169 ? 15.922 8.213 -1.456 1.00 68.00 169 ILE A CA 1
ATOM 1311 C C . ILE A 1 169 ? 16.997 7.949 -2.513 1.00 68.00 169 ILE A C 1
ATOM 1313 O O . ILE A 1 169 ? 16.691 7.507 -3.623 1.00 68.00 169 ILE A O 1
ATOM 1317 N N . GLU A 1 170 ? 18.254 8.260 -2.199 1.00 57.28 170 GLU A N 1
ATOM 1318 C CA . GLU A 1 170 ? 19.347 8.081 -3.153 1.00 57.28 170 GLU A CA 1
ATOM 1319 C C . GLU A 1 170 ? 19.590 6.595 -3.472 1.00 57.28 170 GLU A C 1
ATOM 1321 O O . GLU A 1 170 ? 19.603 5.741 -2.575 1.00 57.28 170 GLU A O 1
ATOM 1326 N N . PRO A 1 171 ? 19.806 6.246 -4.750 1.00 55.09 171 PRO A N 1
ATOM 1327 C CA . PRO A 1 171 ? 20.235 4.910 -5.106 1.00 55.09 171 PRO A CA 1
ATOM 1328 C C . PRO A 1 171 ? 21.671 4.680 -4.634 1.00 55.09 171 PRO A C 1
ATOM 1330 O O . PRO A 1 171 ? 22.604 5.343 -5.072 1.00 55.09 171 PRO A O 1
ATOM 1333 N N . ILE A 1 172 ? 21.859 3.692 -3.758 1.00 51.72 172 ILE A N 1
ATOM 1334 C CA . ILE A 1 172 ? 23.196 3.208 -3.412 1.00 51.72 172 ILE A CA 1
ATOM 1335 C C . ILE A 1 172 ? 23.761 2.517 -4.653 1.00 51.72 172 ILE A C 1
ATOM 1337 O O . ILE A 1 172 ? 23.300 1.434 -5.029 1.00 51.72 172 ILE A O 1
ATOM 1341 N N . HIS A 1 173 ? 24.751 3.148 -5.284 1.00 46.16 173 HIS A N 1
ATOM 1342 C CA . HIS A 1 173 ? 25.508 2.551 -6.375 1.00 46.16 173 HIS A CA 1
ATOM 1343 C C . HIS A 1 173 ? 26.147 1.249 -5.886 1.00 46.16 173 HIS A C 1
ATOM 1345 O O . HIS A 1 173 ? 26.933 1.237 -4.940 1.00 46.16 173 HIS A O 1
ATOM 1351 N N . SER A 1 174 ? 25.794 0.134 -6.522 1.00 42.31 174 SER A N 1
ATOM 1352 C CA . SER A 1 174 ? 26.590 -1.079 -6.381 1.00 42.31 174 SER A CA 1
ATOM 1353 C C . SER A 1 174 ? 27.883 -0.864 -7.162 1.00 42.31 174 SER A C 1
ATOM 1355 O O . SER A 1 174 ? 27.830 -0.626 -8.365 1.00 42.31 174 SER A O 1
ATOM 1357 N N . GLU A 1 175 ? 29.041 -0.969 -6.509 1.00 42.91 175 GLU A N 1
ATOM 1358 C CA . GLU A 1 175 ? 30.349 -0.946 -7.190 1.00 42.91 175 GLU A CA 1
ATOM 1359 C C . GLU A 1 175 ? 30.544 -2.151 -8.132 1.00 42.91 175 GLU A C 1
ATOM 1361 O O . GLU A 1 175 ? 31.485 -2.195 -8.925 1.00 42.91 175 GLU A O 1
ATOM 1366 N N . SER A 1 176 ? 29.637 -3.132 -8.093 1.00 46.69 176 SER A N 1
ATOM 1367 C CA . SER A 1 176 ? 29.581 -4.198 -9.084 1.00 46.69 176 SER A CA 1
ATOM 1368 C C . SER A 1 176 ? 29.074 -3.636 -10.412 1.00 46.69 176 SER A C 1
ATOM 1370 O O . SER A 1 176 ? 27.870 -3.414 -10.582 1.00 46.69 176 SER A O 1
ATOM 1372 N N . LYS A 1 177 ? 29.990 -3.442 -11.367 1.00 35.16 177 LYS A N 1
ATOM 1373 C CA . LYS A 1 177 ? 29.648 -3.279 -12.783 1.00 35.16 177 LYS A CA 1
ATOM 1374 C C . LYS A 1 177 ? 28.577 -4.308 -13.144 1.00 35.16 177 LYS A C 1
ATOM 1376 O O . LYS A 1 177 ? 28.765 -5.500 -12.909 1.00 35.16 177 LYS A O 1
ATOM 1381 N N . ALA A 1 178 ? 27.463 -3.846 -13.703 1.00 45.19 178 ALA A N 1
ATOM 1382 C CA . ALA A 1 178 ? 26.561 -4.715 -14.440 1.00 45.19 178 ALA A CA 1
ATOM 1383 C C . ALA A 1 178 ? 27.332 -5.189 -15.680 1.00 45.19 178 ALA A C 1
ATOM 1385 O O . ALA A 1 178 ? 27.327 -4.536 -16.722 1.00 45.19 178 ALA A O 1
ATOM 1386 N N . GLU A 1 179 ? 28.117 -6.252 -15.524 1.00 49.72 179 GLU A N 1
ATOM 1387 C CA . GLU A 1 179 ? 28.774 -6.905 -16.643 1.00 49.72 179 GLU A CA 1
ATOM 1388 C C . GLU A 1 179 ? 27.699 -7.536 -17.531 1.00 49.72 179 GLU A C 1
ATOM 1390 O O . GLU A 1 179 ? 26.902 -8.357 -17.085 1.00 49.72 179 GLU A O 1
ATOM 1395 N N . ALA A 1 180 ? 27.669 -7.041 -18.769 1.00 39.62 180 ALA A N 1
ATOM 1396 C CA . ALA A 1 180 ? 27.262 -7.693 -20.007 1.00 39.62 180 ALA A CA 1
ATOM 1397 C C . ALA A 1 180 ? 26.444 -8.993 -19.890 1.00 39.62 180 ALA A C 1
ATOM 1399 O O . ALA A 1 180 ? 27.011 -10.060 -19.662 1.00 39.62 180 ALA A O 1
ATOM 1400 N N . LEU A 1 181 ? 25.153 -8.900 -20.227 1.00 35.94 181 LEU A N 1
ATOM 1401 C CA . LEU A 1 181 ? 24.414 -9.915 -20.988 1.00 35.94 181 LEU A CA 1
ATOM 1402 C C . LEU A 1 181 ? 23.471 -9.219 -21.974 1.00 35.94 181 LEU A C 1
ATOM 1404 O O . LEU A 1 181 ? 22.751 -8.291 -21.537 1.00 35.94 181 LEU A O 1
#

Sequence (181 aa):
VYVRQLRGEIPRLFPPSEPLKIGKARVLSTGNDIALFSSGICTEEAMRATQVLQTRGISISHLHISTHKPFNQKEIVEVASQVKYGVITMENHTIIGGLGSEVAEALAESGLNKRLIRIGLKDTFAHGGSRPYLMRYYEIDAMSLIRHIESLIGNSLGVDEEELKEVRIEPIHSESKAEAL

pLDDT: mean 91.92, std 13.71, range [35.16, 98.94]

Foldseek 3Di:
DDADDDPDFDADPDDPVDDDDAQDWDWPFDFAAEEEEEEDRLLQQQVLLQVVVVVLVHGYRYTYDRHPVVHNLVVLCVRQQRHDQFYEYAYAAECPPDPVVSSVCSCVVVVNDGDYHYHYAYPDDQDDDDPVVSCVVSLRGNVSVQVVSCVRVVHHSPDDPVSSVVVHRDHDDDPDPPDDD

Radius of gyration: 16.26 Å; chains: 1; bounding box: 45×41×38 Å